Protein AF-A0A8T6XIJ5-F1 (afdb_monomer)

Sequence (70 aa):
MGIMGDILDVTADGGRNGVIVSAISRKANLSHYAVLDKCEKLVEAGLVESVKNDRNRVFMITEKGLQFFQ

Secondary structure (DSSP, 8-state):
--HHHHHHHHHHHHGGG-EEHHHHHHHTT--HHHHHHHHHHHHHTTSEEEEEETTEEEEEE-HHHHHHH-

Structure (mmCI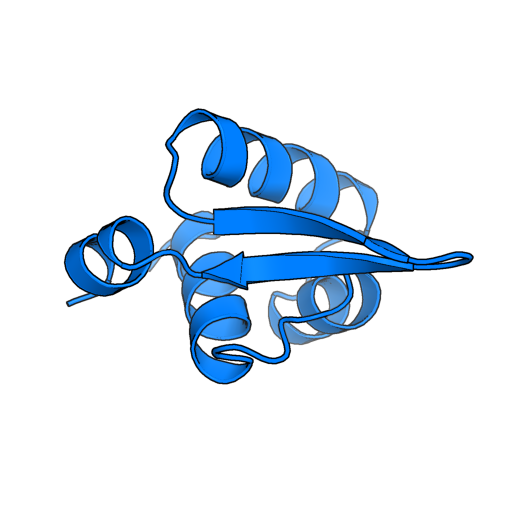F, N/CA/C/O backbone):
data_AF-A0A8T6XIJ5-F1
#
_entry.id   AF-A0A8T6XIJ5-F1
#
loop_
_atom_site.group_PDB
_atom_site.id
_atom_site.type_symbol
_atom_site.label_atom_id
_atom_site.label_alt_id
_atom_site.label_comp_id
_atom_site.label_asym_id
_atom_site.label_entity_id
_atom_site.label_seq_id
_atom_site.pdbx_PDB_ins_code
_atom_site.Cartn_x
_atom_site.Cartn_y
_atom_site.Cartn_z
_atom_site.occupancy
_atom_site.B_iso_or_equiv
_atom_site.auth_seq_id
_atom_site.auth_comp_id
_atom_site.auth_asym_id
_atom_site.auth_atom_id
_atom_site.pdbx_PDB_model_num
ATOM 1 N N . MET A 1 1 ? -6.638 7.598 -11.708 1.00 59.28 1 MET A N 1
ATOM 2 C CA . MET A 1 1 ? -6.163 7.533 -10.312 1.00 59.28 1 MET A CA 1
ATOM 3 C C . MET A 1 1 ? -4.652 7.733 -10.332 1.00 59.28 1 MET A C 1
ATOM 5 O O . MET A 1 1 ? -4.053 7.433 -11.351 1.00 59.28 1 MET A O 1
ATOM 9 N N . GLY A 1 2 ? -4.050 8.368 -9.323 1.00 83.50 2 GLY A N 1
ATOM 10 C CA . GLY A 1 2 ? -2.594 8.582 -9.298 1.00 83.50 2 GLY A CA 1
ATOM 11 C C . GLY A 1 2 ? -1.832 7.345 -8.813 1.00 83.50 2 GLY A C 1
ATOM 12 O O . GLY A 1 2 ? -2.447 6.374 -8.394 1.00 83.50 2 GLY A O 1
ATOM 13 N N . ILE A 1 3 ? -0.503 7.442 -8.746 1.00 85.06 3 ILE A N 1
ATOM 14 C CA . ILE A 1 3 ? 0.426 6.369 -8.330 1.00 85.06 3 ILE A CA 1
ATOM 15 C C . ILE A 1 3 ? -0.020 5.631 -7.047 1.00 85.06 3 ILE A C 1
ATOM 17 O O . ILE A 1 3 ? 0.109 4.416 -6.939 1.00 85.06 3 ILE A O 1
ATOM 21 N N . MET A 1 4 ? -0.552 6.358 -6.057 1.00 86.31 4 MET A N 1
ATOM 22 C CA . MET A 1 4 ? -1.045 5.761 -4.804 1.00 86.31 4 MET A CA 1
ATOM 23 C C . MET A 1 4 ? -2.319 4.936 -5.004 1.00 86.31 4 MET A C 1
ATOM 25 O O . MET A 1 4 ? -2.483 3.917 -4.344 1.00 86.31 4 MET A O 1
ATOM 29 N N . GLY A 1 5 ? -3.197 5.363 -5.914 1.00 85.94 5 GLY A N 1
ATOM 30 C CA . GLY A 1 5 ? -4.388 4.612 -6.300 1.00 85.94 5 GLY A CA 1
ATOM 31 C C . GLY A 1 5 ? -4.026 3.335 -7.049 1.00 85.94 5 GLY A C 1
ATOM 32 O O . GLY A 1 5 ? -4.601 2.302 -6.749 1.00 85.94 5 GLY A O 1
ATOM 33 N N . ASP A 1 6 ? -3.011 3.375 -7.916 1.00 88.25 6 ASP A N 1
ATOM 34 C CA . ASP A 1 6 ? -2.533 2.179 -8.626 1.00 88.25 6 ASP A CA 1
ATOM 35 C C . ASP A 1 6 ? -1.968 1.136 -7.647 1.00 88.25 6 ASP A C 1
ATOM 37 O O . ASP A 1 6 ? -2.212 -0.058 -7.780 1.00 88.25 6 ASP A O 1
ATOM 41 N N . ILE A 1 7 ? -1.239 1.570 -6.612 1.00 87.88 7 ILE A N 1
ATOM 42 C CA . ILE A 1 7 ? -0.755 0.662 -5.561 1.00 87.88 7 ILE A CA 1
ATOM 43 C C . ILE A 1 7 ? -1.920 0.100 -4.738 1.00 87.88 7 ILE A C 1
ATOM 45 O O . ILE A 1 7 ? -1.902 -1.086 -4.410 1.00 87.88 7 ILE A O 1
ATOM 49 N N . LEU A 1 8 ? -2.907 0.936 -4.402 1.00 89.00 8 LEU A N 1
ATOM 50 C CA . LEU A 1 8 ? -4.062 0.537 -3.599 1.00 89.00 8 LEU A CA 1
ATOM 51 C C . LEU A 1 8 ? -4.976 -0.443 -4.350 1.00 89.00 8 LEU A C 1
ATOM 53 O O . LEU A 1 8 ? -5.448 -1.403 -3.754 1.00 89.00 8 LEU A O 1
ATOM 57 N N . ASP A 1 9 ? -5.160 -0.248 -5.656 1.00 90.06 9 ASP A N 1
ATOM 58 C CA . ASP A 1 9 ? -5.880 -1.166 -6.546 1.00 90.06 9 ASP A CA 1
ATOM 59 C C . ASP A 1 9 ? -5.194 -2.538 -6.575 1.00 90.06 9 ASP A C 1
ATOM 61 O O . ASP A 1 9 ? -5.801 -3.581 -6.332 1.00 90.06 9 ASP A O 1
ATOM 65 N N . VAL A 1 10 ? -3.866 -2.541 -6.729 1.00 88.19 10 VAL A N 1
ATOM 66 C CA . VAL A 1 10 ? -3.083 -3.779 -6.716 1.00 88.19 10 VAL A CA 1
ATOM 67 C C . VAL A 1 10 ? -3.160 -4.506 -5.372 1.00 88.19 10 VAL A C 1
ATOM 69 O O . VAL A 1 10 ? -3.193 -5.738 -5.356 1.00 88.19 10 VAL A O 1
ATOM 72 N N . THR A 1 11 ? -3.160 -3.796 -4.240 1.00 88.75 11 THR A N 1
ATOM 73 C CA . THR A 1 11 ? -3.304 -4.439 -2.924 1.00 88.75 11 THR A CA 1
ATOM 74 C C . THR A 1 11 ? -4.741 -4.874 -2.640 1.00 88.75 11 THR A C 1
ATOM 76 O O . THR A 1 11 ? -4.918 -5.894 -1.972 1.00 88.75 11 THR A O 1
ATOM 79 N N . ALA A 1 12 ? -5.747 -4.178 -3.180 1.00 87.44 12 ALA A N 1
ATOM 80 C CA . ALA A 1 12 ? -7.150 -4.588 -3.133 1.00 87.44 12 ALA A CA 1
ATOM 81 C C . ALA A 1 12 ? -7.373 -5.918 -3.866 1.00 87.44 12 ALA A C 1
ATOM 83 O O . ALA A 1 12 ? -7.960 -6.838 -3.296 1.00 87.44 12 ALA A O 1
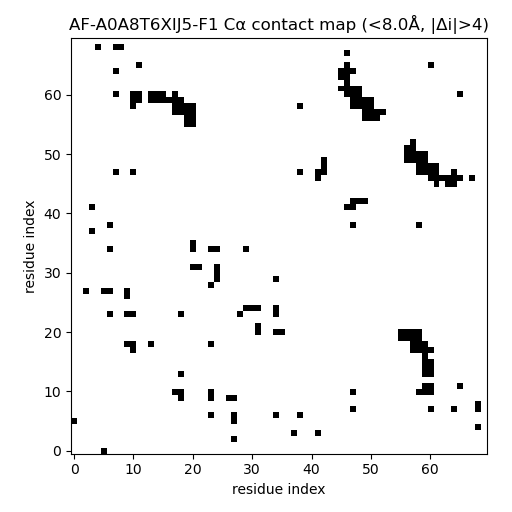ATOM 84 N N . ASP A 1 13 ? -6.794 -6.057 -5.062 1.00 85.50 13 ASP A N 1
ATOM 85 C CA . ASP A 1 13 ? -6.747 -7.295 -5.853 1.00 85.50 13 ASP A CA 1
ATOM 86 C C . ASP A 1 13 ? -6.196 -8.495 -5.059 1.00 85.50 13 ASP A C 1
ATOM 88 O O . ASP A 1 13 ? -6.623 -9.637 -5.237 1.00 85.50 13 ASP A O 1
ATOM 92 N N . GLY A 1 14 ? -5.207 -8.255 -4.190 1.00 80.38 14 GLY A N 1
ATOM 93 C CA . GLY A 1 14 ? -4.597 -9.291 -3.350 1.00 80.38 14 GLY A CA 1
ATOM 94 C C . GLY A 1 14 ? -5.427 -9.688 -2.130 1.00 80.38 14 GLY A C 1
ATOM 95 O O . GLY A 1 14 ? -5.183 -10.746 -1.536 1.00 80.38 14 GLY A O 1
ATOM 96 N N . GLY A 1 15 ? -6.398 -8.856 -1.747 1.00 77.94 15 GLY A N 1
ATOM 97 C CA . GLY A 1 15 ? -7.278 -9.069 -0.604 1.00 77.94 15 GLY A CA 1
ATOM 98 C C . GLY A 1 15 ? -6.533 -9.471 0.675 1.00 77.94 15 GLY A C 1
ATOM 99 O O . GLY A 1 15 ? -5.470 -8.942 1.004 1.00 77.94 15 GLY A O 1
ATOM 100 N N . ARG A 1 16 ? -7.084 -10.460 1.393 1.00 73.81 16 ARG A N 1
ATOM 101 C CA . ARG A 1 16 ? -6.549 -10.962 2.677 1.00 73.81 16 ARG A CA 1
ATOM 102 C C . ARG A 1 16 ? -5.234 -11.738 2.568 1.00 73.81 16 ARG A C 1
ATOM 104 O O . ARG A 1 16 ? -4.584 -11.948 3.582 1.00 73.81 16 ARG A O 1
ATOM 111 N N . ASN A 1 17 ? -4.849 -12.177 1.370 1.00 81.62 17 ASN A N 1
ATOM 112 C CA . ASN A 1 17 ? -3.569 -12.863 1.164 1.00 81.62 17 ASN A CA 1
ATOM 113 C C . ASN A 1 17 ? -2.408 -11.867 1.032 1.00 81.62 17 ASN A C 1
ATOM 115 O O . ASN A 1 17 ? -1.245 -12.247 1.183 1.00 81.62 17 ASN A O 1
ATOM 119 N N . GLY A 1 18 ? -2.734 -10.599 0.756 1.00 86.81 18 GLY A N 1
ATOM 120 C CA . GLY A 1 18 ? -1.776 -9.534 0.526 1.00 86.81 18 GLY A CA 1
ATOM 121 C C . GLY A 1 18 ? -0.942 -9.724 -0.735 1.00 86.81 18 GLY A C 1
ATOM 122 O O . GLY A 1 18 ? -0.990 -10.743 -1.425 1.00 86.81 18 GLY A O 1
ATOM 123 N N . VAL A 1 19 ? -0.156 -8.702 -1.055 1.00 92.06 19 VAL A N 1
ATOM 124 C CA . VAL A 1 19 ? 0.684 -8.675 -2.252 1.00 92.06 19 VAL A CA 1
ATOM 125 C C . VAL A 1 19 ? 2.124 -8.388 -1.864 1.00 92.06 19 VAL A C 1
ATOM 127 O O . VAL A 1 19 ? 2.423 -7.441 -1.137 1.00 92.06 19 VAL A O 1
ATOM 130 N N . ILE A 1 20 ? 3.044 -9.219 -2.353 1.00 92.75 20 ILE A N 1
ATOM 131 C CA . ILE A 1 20 ? 4.477 -8.985 -2.170 1.00 92.75 20 ILE A CA 1
ATOM 132 C C . ILE A 1 20 ? 4.913 -7.728 -2.926 1.00 92.75 20 ILE A C 1
ATOM 134 O O . ILE A 1 20 ? 4.482 -7.481 -4.054 1.00 92.75 20 ILE A O 1
ATOM 138 N N . VAL A 1 21 ? 5.848 -6.977 -2.349 1.00 91.69 21 VAL A N 1
ATOM 139 C CA . VAL A 1 21 ? 6.377 -5.730 -2.934 1.00 91.69 21 VAL A CA 1
ATOM 140 C C . VAL A 1 21 ? 6.833 -5.871 -4.397 1.00 91.69 21 VAL A C 1
ATOM 142 O O . VAL A 1 21 ? 6.625 -4.971 -5.208 1.00 91.69 21 VAL A O 1
ATOM 145 N N . SER A 1 22 ? 7.402 -7.020 -4.782 1.00 90.69 22 SER A N 1
ATOM 146 C CA . SER A 1 22 ? 7.866 -7.266 -6.155 1.00 90.69 22 SER A CA 1
ATOM 147 C C . SER A 1 22 ? 6.728 -7.476 -7.159 1.00 90.69 22 SER A C 1
ATOM 149 O O . SER A 1 22 ? 6.918 -7.265 -8.356 1.00 90.69 22 SER A O 1
ATOM 151 N N . ALA A 1 23 ? 5.551 -7.907 -6.706 1.00 91.19 23 ALA A N 1
ATOM 152 C CA . ALA A 1 23 ? 4.356 -7.986 -7.537 1.00 91.19 23 ALA A CA 1
ATOM 153 C C . ALA A 1 23 ? 3.713 -6.599 -7.687 1.00 91.19 23 ALA A C 1
ATOM 155 O O . ALA A 1 23 ? 3.352 -6.231 -8.802 1.00 91.19 23 ALA A O 1
ATOM 156 N N . ILE A 1 24 ? 3.681 -5.800 -6.613 1.00 92.12 24 ILE A N 1
ATOM 157 C CA . ILE A 1 24 ? 3.213 -4.404 -6.655 1.00 92.12 24 ILE A CA 1
ATOM 158 C C . ILE A 1 24 ? 4.074 -3.578 -7.613 1.00 92.12 24 ILE A C 1
ATOM 160 O O . ILE A 1 24 ? 3.547 -2.930 -8.505 1.00 92.12 24 ILE A O 1
ATOM 164 N N . SER A 1 25 ? 5.401 -3.674 -7.499 1.00 93.12 25 SER A N 1
ATOM 165 C CA . SER A 1 25 ? 6.357 -3.003 -8.393 1.00 93.12 25 SER A CA 1
ATOM 166 C C . SER A 1 25 ? 6.108 -3.305 -9.871 1.00 93.12 25 SER A C 1
ATOM 168 O O . SER A 1 25 ? 6.095 -2.384 -10.685 1.00 93.12 25 SER A O 1
ATOM 170 N N . ARG A 1 26 ? 5.835 -4.569 -10.212 1.00 92.44 26 ARG A N 1
ATOM 171 C CA . ARG A 1 26 ? 5.527 -4.976 -11.589 1.00 92.44 26 ARG A CA 1
ATOM 172 C C . ARG A 1 26 ? 4.170 -4.467 -12.071 1.00 92.44 26 ARG A C 1
ATOM 174 O O . ARG A 1 26 ? 4.091 -3.989 -13.194 1.00 92.44 26 ARG A O 1
ATOM 181 N N . LYS A 1 27 ? 3.123 -4.566 -11.246 1.00 90.56 27 LYS A N 1
ATOM 182 C CA . LYS A 1 27 ? 1.764 -4.146 -11.625 1.00 90.56 27 LYS A CA 1
ATOM 183 C C . LYS A 1 27 ? 1.609 -2.620 -11.686 1.00 90.56 27 LYS A C 1
ATOM 185 O O . LYS A 1 27 ? 1.030 -2.119 -12.637 1.00 90.56 27 LYS A O 1
ATOM 190 N N . ALA A 1 28 ? 2.174 -1.888 -10.724 1.00 89.12 28 ALA A N 1
ATOM 191 C CA . ALA A 1 28 ? 2.141 -0.423 -10.681 1.00 89.12 28 ALA A CA 1
ATOM 192 C C . ALA A 1 28 ? 3.195 0.236 -11.594 1.00 89.12 28 ALA A C 1
ATOM 194 O O . ALA A 1 28 ? 3.231 1.457 -11.704 1.00 89.12 28 ALA A O 1
ATOM 195 N N . ASN A 1 29 ? 4.070 -0.556 -12.231 1.00 91.38 29 ASN A N 1
ATOM 196 C CA . ASN A 1 29 ? 5.171 -0.086 -13.077 1.00 91.38 29 ASN A CA 1
ATOM 197 C C . ASN A 1 29 ? 6.103 0.920 -12.365 1.00 91.38 29 ASN A C 1
ATOM 199 O O . ASN A 1 29 ? 6.459 1.975 -12.890 1.00 91.38 29 ASN A O 1
ATOM 203 N N . LEU A 1 30 ? 6.495 0.588 -11.134 1.00 91.88 30 LEU A N 1
ATOM 204 C CA . LEU A 1 30 ? 7.348 1.418 -10.283 1.00 91.88 30 LEU A CA 1
ATOM 205 C C . LEU A 1 30 ? 8.579 0.639 -9.844 1.00 91.88 30 LEU A C 1
ATOM 207 O O . LEU A 1 30 ? 8.534 -0.578 -9.661 1.00 91.88 30 LEU A O 1
ATOM 211 N N . SER A 1 31 ? 9.678 1.348 -9.593 1.00 93.75 31 SER A N 1
ATOM 212 C CA . SER A 1 31 ? 10.855 0.730 -8.990 1.00 93.75 31 SER A CA 1
ATOM 213 C C . SER A 1 31 ? 10.544 0.226 -7.578 1.00 93.75 31 SER A C 1
ATOM 215 O O . SER A 1 31 ? 9.685 0.760 -6.874 1.00 93.75 31 SER A O 1
ATOM 217 N N . HIS A 1 32 ? 11.276 -0.797 -7.141 1.00 90.50 32 HIS A N 1
ATOM 218 C CA . HIS A 1 32 ? 11.076 -1.422 -5.833 1.00 90.50 32 HIS A CA 1
ATOM 219 C C . HIS A 1 32 ? 11.102 -0.410 -4.674 1.00 90.50 32 HIS A C 1
ATOM 221 O O . HIS A 1 32 ? 10.224 -0.427 -3.816 1.00 90.50 32 HIS A O 1
ATOM 227 N N . TYR A 1 33 ? 12.075 0.506 -4.673 1.00 91.94 33 TYR A N 1
ATOM 228 C CA . TYR A 1 33 ? 12.190 1.541 -3.642 1.00 91.94 33 TYR A CA 1
ATOM 229 C C . TYR A 1 33 ? 11.065 2.576 -3.708 1.00 91.94 33 TYR A C 1
ATOM 231 O O . TYR A 1 33 ? 10.590 3.013 -2.664 1.00 91.94 33 TYR A O 1
ATOM 239 N N . ALA A 1 34 ? 10.603 2.936 -4.911 1.00 93.31 34 ALA A N 1
ATOM 240 C CA . ALA A 1 34 ? 9.460 3.831 -5.056 1.00 93.31 34 ALA A CA 1
ATOM 241 C C . ALA A 1 34 ? 8.187 3.194 -4.484 1.00 93.31 34 ALA A C 1
ATOM 243 O O . ALA A 1 34 ? 7.436 3.867 -3.786 1.00 93.31 34 ALA A O 1
ATOM 244 N N . VAL A 1 35 ? 7.972 1.894 -4.714 1.00 93.38 35 VAL A N 1
ATOM 245 C CA . VAL A 1 35 ? 6.864 1.164 -4.085 1.00 93.38 35 VAL A CA 1
ATOM 246 C C . VAL A 1 35 ? 7.009 1.136 -2.570 1.00 93.38 35 VAL A C 1
ATOM 248 O O . VAL A 1 35 ? 6.031 1.406 -1.889 1.00 93.38 35 VAL A O 1
ATOM 251 N N . LEU A 1 36 ? 8.198 0.859 -2.029 1.00 92.81 36 LEU A N 1
ATOM 252 C CA . LEU A 1 36 ? 8.404 0.833 -0.577 1.00 92.81 36 LEU A CA 1
ATOM 253 C C . LEU A 1 36 ? 8.051 2.171 0.089 1.00 92.81 36 LEU A C 1
ATOM 255 O O . LEU A 1 36 ? 7.246 2.167 1.014 1.00 92.81 36 LEU A O 1
ATOM 259 N N . ASP A 1 37 ? 8.572 3.294 -0.418 1.00 94.44 37 ASP A N 1
ATOM 260 C CA . ASP A 1 37 ? 8.262 4.642 0.099 1.00 94.44 37 ASP A CA 1
ATOM 261 C C . ASP A 1 37 ? 6.754 4.939 0.068 1.00 94.44 37 ASP A C 1
ATOM 263 O O . ASP A 1 37 ? 6.187 5.525 0.98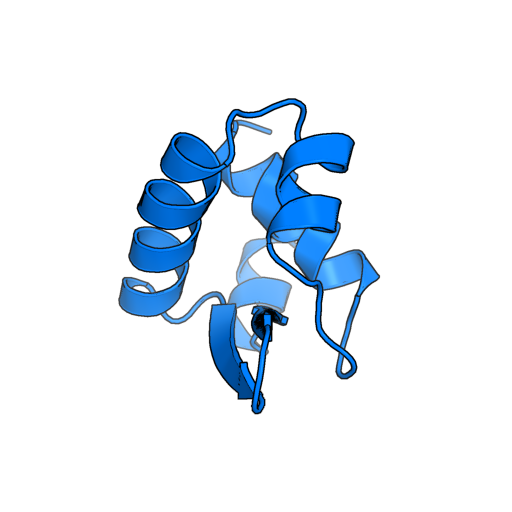9 1.00 94.44 37 ASP A O 1
ATOM 267 N N . LYS A 1 38 ? 6.080 4.534 -1.010 1.00 93.50 38 LYS A N 1
ATOM 268 C CA . LYS A 1 38 ? 4.650 4.795 -1.201 1.00 93.50 38 LYS A CA 1
ATOM 269 C C . LYS A 1 38 ? 3.787 3.877 -0.339 1.00 93.50 38 LYS A C 1
ATOM 271 O O . LYS A 1 38 ? 2.847 4.348 0.293 1.00 93.50 38 LYS A O 1
ATOM 276 N N . CYS A 1 39 ? 4.125 2.594 -0.256 1.00 93.50 39 CYS A N 1
ATOM 277 C CA . CYS A 1 39 ? 3.460 1.653 0.633 1.00 93.50 39 CYS A CA 1
ATOM 278 C C . CYS A 1 39 ? 3.640 2.046 2.103 1.00 93.50 39 CYS A C 1
ATOM 280 O O . CYS A 1 39 ? 2.685 1.924 2.857 1.00 93.50 39 CYS A O 1
ATOM 282 N N . GLU A 1 40 ? 4.799 2.567 2.517 1.00 94.38 40 GLU A N 1
A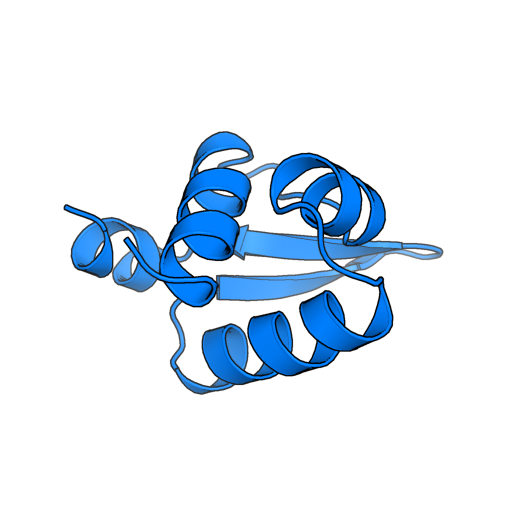TOM 283 C CA . GLU A 1 40 ? 4.986 3.081 3.883 1.00 94.38 40 GLU A CA 1
ATOM 284 C C . GLU A 1 40 ? 4.050 4.250 4.192 1.00 94.38 40 GLU A C 1
ATOM 286 O O . GLU A 1 40 ? 3.372 4.219 5.213 1.00 94.38 40 GLU A O 1
ATOM 291 N N . LYS A 1 41 ? 3.883 5.198 3.266 1.00 94.75 41 LYS A N 1
ATOM 292 C CA . LYS A 1 41 ? 2.892 6.282 3.409 1.00 94.75 41 LYS A CA 1
ATOM 293 C C . LYS A 1 41 ? 1.456 5.765 3.513 1.00 94.75 41 LYS A C 1
ATOM 295 O O . LYS A 1 41 ? 0.652 6.315 4.260 1.00 94.75 41 LYS A O 1
ATOM 300 N N . LEU A 1 42 ? 1.115 4.708 2.773 1.00 93.12 42 LEU A N 1
ATOM 301 C CA . LEU A 1 42 ? -0.200 4.067 2.877 1.00 93.12 42 LEU A CA 1
ATOM 302 C C . LEU A 1 42 ? -0.378 3.334 4.219 1.00 93.12 42 LEU A C 1
ATOM 304 O O . LEU A 1 42 ? -1.491 3.318 4.745 1.00 93.12 42 LEU A O 1
ATOM 308 N N . VAL A 1 43 ? 0.696 2.762 4.777 1.00 95.06 43 VAL A N 1
ATOM 309 C CA . VAL A 1 43 ? 0.700 2.165 6.124 1.00 95.06 43 VAL A CA 1
ATOM 310 C C . VAL A 1 43 ? 0.499 3.236 7.188 1.00 95.06 43 VAL A C 1
ATOM 312 O O . VAL A 1 43 ? -0.373 3.088 8.038 1.00 95.06 43 VAL A O 1
ATOM 315 N N . GLU A 1 44 ? 1.233 4.346 7.112 1.00 95.88 44 GLU A N 1
ATOM 316 C CA . GLU A 1 44 ? 1.073 5.493 8.016 1.00 95.88 44 GLU A CA 1
ATOM 317 C C . GLU A 1 44 ? -0.347 6.075 7.958 1.00 95.88 44 GLU A C 1
ATOM 319 O O . GLU A 1 44 ? -0.922 6.442 8.981 1.00 95.88 44 GLU A O 1
ATOM 324 N N . ALA A 1 45 ? -0.955 6.102 6.768 1.00 93.88 45 ALA A N 1
ATOM 325 C CA . ALA A 1 45 ? -2.341 6.519 6.581 1.00 93.88 45 ALA A CA 1
ATOM 326 C C . ALA A 1 45 ? -3.377 5.472 7.050 1.00 93.88 45 ALA A C 1
ATOM 328 O O . ALA A 1 45 ? -4.578 5.768 7.078 1.00 93.88 45 ALA A O 1
ATOM 329 N N . GLY A 1 46 ? -2.952 4.257 7.409 1.00 94.38 46 GLY A N 1
ATOM 330 C CA . GLY A 1 46 ? -3.816 3.142 7.807 1.00 94.38 46 GLY A CA 1
ATOM 331 C C . GLY A 1 46 ? -4.650 2.551 6.666 1.00 94.38 46 GLY A C 1
ATOM 332 O O . GLY A 1 46 ? -5.685 1.940 6.924 1.00 94.38 46 GLY A O 1
ATOM 333 N N . LEU A 1 47 ? -4.253 2.770 5.408 1.00 93.19 47 LEU A N 1
ATOM 334 C CA . LEU A 1 47 ? -4.953 2.265 4.216 1.00 93.19 47 LEU A CA 1
ATOM 335 C C . LEU A 1 47 ? -4.471 0.867 3.807 1.00 93.19 47 LEU A C 1
ATOM 337 O O . LEU A 1 47 ? -5.210 0.101 3.192 1.00 93.19 47 LEU A O 1
ATOM 341 N N . VAL A 1 48 ? -3.236 0.524 4.163 1.00 93.56 48 VAL A N 1
ATOM 342 C CA . VAL A 1 48 ? -2.678 -0.822 4.005 1.00 93.56 48 VAL A CA 1
ATOM 343 C C . VAL A 1 48 ? -1.920 -1.214 5.270 1.00 93.56 48 VAL A C 1
ATOM 345 O O . VAL A 1 48 ? -1.452 -0.362 6.015 1.00 93.56 48 VAL A O 1
ATOM 348 N N . GLU A 1 49 ? -1.758 -2.505 5.501 1.00 94.56 49 GLU A N 1
ATOM 349 C CA . GLU A 1 49 ? -0.900 -3.068 6.539 1.00 94.56 49 GLU A CA 1
ATOM 350 C C . GLU A 1 49 ? 0.301 -3.752 5.900 1.00 94.56 49 GLU A C 1
ATOM 352 O O . GLU A 1 49 ? 0.193 -4.324 4.814 1.00 94.56 49 GLU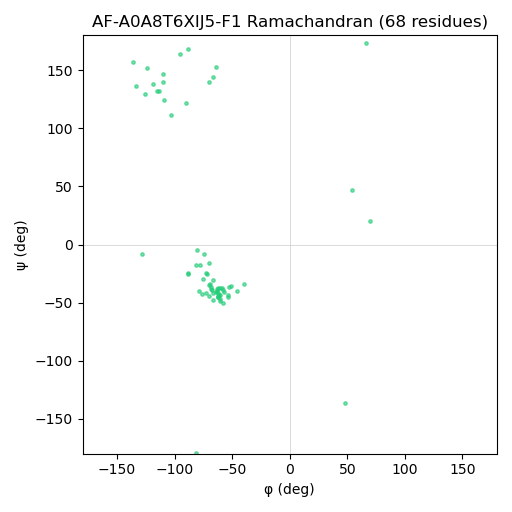 A O 1
ATOM 357 N N . SER A 1 50 ? 1.452 -3.720 6.574 1.00 92.81 50 SER A N 1
ATOM 358 C CA . SER A 1 50 ? 2.629 -4.470 6.138 1.00 92.81 50 SER A CA 1
ATOM 359 C C . SER A 1 50 ? 2.903 -5.637 7.071 1.00 92.81 50 SER A C 1
ATOM 361 O O . SER A 1 50 ? 3.122 -5.432 8.264 1.00 92.81 50 SER A O 1
ATOM 363 N N . VAL A 1 51 ? 2.972 -6.840 6.512 1.00 90.50 51 VAL A N 1
ATOM 364 C CA . VAL A 1 51 ? 3.357 -8.056 7.227 1.00 90.50 51 VAL A CA 1
ATOM 365 C C . VAL A 1 51 ? 4.686 -8.547 6.681 1.00 90.50 51 VAL A C 1
ATOM 367 O O . VAL A 1 51 ? 4.912 -8.613 5.469 1.00 90.50 51 VAL A O 1
ATOM 370 N N . LYS A 1 52 ? 5.604 -8.857 7.593 1.00 86.50 52 LYS A N 1
ATOM 371 C CA . LYS A 1 52 ? 6.919 -9.387 7.257 1.00 86.50 52 LYS A CA 1
ATOM 372 C C . LYS A 1 52 ? 6.918 -10.887 7.528 1.00 86.50 52 LYS A C 1
ATOM 374 O O . LYS A 1 52 ? 6.877 -11.298 8.680 1.00 86.50 52 LYS A O 1
ATOM 379 N N . ASN A 1 53 ? 6.998 -11.677 6.463 1.00 79.00 53 ASN A N 1
ATOM 380 C CA . ASN A 1 53 ? 7.273 -13.111 6.543 1.00 79.00 53 ASN A CA 1
ATOM 381 C C . ASN A 1 53 ? 8.782 -13.329 6.335 1.00 79.00 53 ASN A C 1
ATOM 383 O O . ASN A 1 53 ? 9.452 -12.431 5.823 1.00 79.00 53 ASN A O 1
ATOM 387 N N . ASP A 1 54 ? 9.314 -14.509 6.680 1.00 76.00 54 ASP A N 1
ATOM 388 C CA . ASP A 1 54 ? 10.760 -14.824 6.762 1.00 76.00 54 ASP A CA 1
ATOM 389 C C . ASP A 1 54 ? 11.658 -14.221 5.666 1.00 76.00 54 ASP A C 1
ATOM 391 O O . ASP A 1 54 ? 12.808 -13.871 5.927 1.00 76.00 54 ASP A O 1
ATOM 395 N N . ARG A 1 55 ? 11.157 -14.083 4.428 1.00 78.06 55 ARG A N 1
ATOM 396 C CA . ARG A 1 55 ? 11.908 -13.492 3.303 1.00 78.06 55 ARG A CA 1
ATOM 397 C C . ARG A 1 55 ? 11.195 -12.372 2.549 1.00 78.06 55 ARG A C 1
ATOM 399 O O . ARG A 1 55 ? 11.818 -11.744 1.701 1.00 78.06 55 ARG A O 1
ATOM 406 N N . ASN A 1 56 ? 9.917 -12.112 2.825 1.00 83.44 56 ASN A N 1
ATOM 407 C CA . ASN A 1 56 ? 9.094 -11.228 1.998 1.00 83.44 56 ASN A CA 1
ATOM 408 C C . ASN A 1 56 ? 8.307 -10.231 2.850 1.00 83.44 56 ASN A C 1
ATOM 410 O O . ASN A 1 56 ? 7.687 -10.603 3.844 1.00 83.44 56 ASN A O 1
ATOM 414 N N . ARG A 1 57 ? 8.279 -8.969 2.405 1.00 88.88 57 ARG A N 1
ATOM 415 C CA . ARG A 1 57 ? 7.328 -7.964 2.890 1.00 88.88 57 ARG A CA 1
ATOM 416 C C . ARG A 1 57 ? 6.080 -8.016 2.012 1.00 88.88 57 ARG A C 1
ATOM 418 O O . ARG A 1 57 ? 6.171 -7.867 0.789 1.00 88.88 57 ARG A O 1
ATOM 425 N N . VAL A 1 58 ? 4.947 -8.262 2.650 1.00 91.81 58 VAL A N 1
ATOM 426 C CA . VAL A 1 58 ? 3.620 -8.350 2.045 1.00 91.81 58 VAL A CA 1
ATOM 427 C C . VAL A 1 58 ? 2.817 -7.138 2.499 1.00 91.81 58 VAL A C 1
ATOM 429 O O . VAL A 1 58 ? 2.914 -6.747 3.662 1.00 91.81 58 VAL A O 1
ATOM 432 N N . PHE A 1 59 ? 2.037 -6.547 1.597 1.00 93.81 59 PHE A N 1
ATOM 433 C CA . PHE A 1 59 ? 1.112 -5.465 1.918 1.00 93.81 59 PHE A CA 1
ATOM 434 C C . PHE A 1 59 ? -0.332 -5.912 1.695 1.00 93.81 59 PHE A C 1
ATOM 436 O O . PHE A 1 59 ? -0.643 -6.492 0.655 1.00 93.81 59 PHE A O 1
ATOM 443 N N . MET A 1 60 ? -1.197 -5.654 2.669 1.00 93.31 60 MET A N 1
ATOM 444 C CA . MET A 1 60 ? -2.617 -6.017 2.657 1.00 93.31 60 MET A CA 1
ATOM 445 C C . MET A 1 60 ? -3.459 -4.754 2.746 1.00 93.31 60 MET A C 1
ATOM 447 O O . MET A 1 60 ? -3.127 -3.862 3.519 1.00 93.31 60 MET A O 1
ATOM 451 N N . ILE A 1 61 ? -4.538 -4.659 1.973 1.00 92.62 61 ILE A N 1
ATOM 452 C CA . ILE A 1 61 ? -5.472 -3.541 2.118 1.00 92.62 61 ILE A CA 1
ATOM 453 C C . ILE A 1 61 ? -6.246 -3.661 3.437 1.00 92.62 61 ILE A C 1
ATOM 455 O O . ILE A 1 61 ? -6.638 -4.760 3.831 1.00 92.62 61 ILE A O 1
ATOM 459 N N . THR A 1 62 ? -6.468 -2.539 4.122 1.00 92.88 62 THR A N 1
ATOM 460 C CA . THR A 1 62 ? -7.335 -2.494 5.310 1.00 92.88 62 THR A CA 1
ATOM 461 C C . THR A 1 62 ? -8.786 -2.238 4.911 1.00 92.88 62 THR A C 1
ATOM 463 O O . THR A 1 62 ? -9.074 -1.822 3.788 1.00 92.88 62 THR A O 1
ATOM 466 N N . GLU A 1 63 ? -9.724 -2.400 5.845 1.00 90.94 63 GLU A N 1
ATOM 467 C CA . GLU A 1 63 ? -11.115 -1.971 5.628 1.00 90.94 63 GLU A CA 1
ATOM 468 C C . GLU A 1 63 ? -11.207 -0.470 5.309 1.00 90.94 63 GLU A C 1
ATOM 470 O O . GLU A 1 63 ? -11.942 -0.067 4.410 1.00 90.94 63 GLU A O 1
ATOM 475 N N . LYS A 1 64 ? -10.390 0.355 5.977 1.00 92.88 64 LYS A N 1
ATOM 476 C CA . LYS A 1 64 ? -10.273 1.790 5.685 1.00 92.88 64 LYS A CA 1
ATOM 477 C C . LYS A 1 64 ? -9.747 2.037 4.267 1.00 92.88 64 LYS A C 1
ATOM 479 O O . LYS A 1 64 ? -10.243 2.925 3.581 1.00 92.88 64 LYS A O 1
ATOM 484 N N . GLY A 1 65 ? -8.756 1.262 3.824 1.00 90.69 65 GLY A N 1
ATOM 485 C CA . GLY A 1 65 ? -8.232 1.314 2.458 1.00 90.69 65 GLY A CA 1
ATOM 486 C C . GLY A 1 65 ? -9.289 0.984 1.410 1.00 90.69 65 GLY A C 1
ATOM 487 O O . GLY A 1 65 ? -9.412 1.703 0.424 1.00 90.69 65 GLY A O 1
ATOM 488 N N . LEU A 1 66 ? -10.096 -0.050 1.659 1.00 88.56 66 LEU A N 1
ATOM 489 C CA . LEU A 1 66 ? -11.214 -0.431 0.792 1.00 88.56 66 LEU A CA 1
ATOM 490 C C . LEU A 1 66 ? -12.269 0.679 0.694 1.00 88.56 66 LEU A C 1
ATOM 492 O O . LEU A 1 66 ? -12.714 0.995 -0.404 1.00 88.56 66 LEU A O 1
ATOM 496 N N . GLN A 1 67 ? -12.633 1.301 1.819 1.00 88.00 67 GLN A N 1
ATOM 497 C CA . GLN A 1 67 ? -13.578 2.427 1.839 1.00 88.00 67 GLN A CA 1
ATOM 498 C C . GLN A 1 67 ? -13.0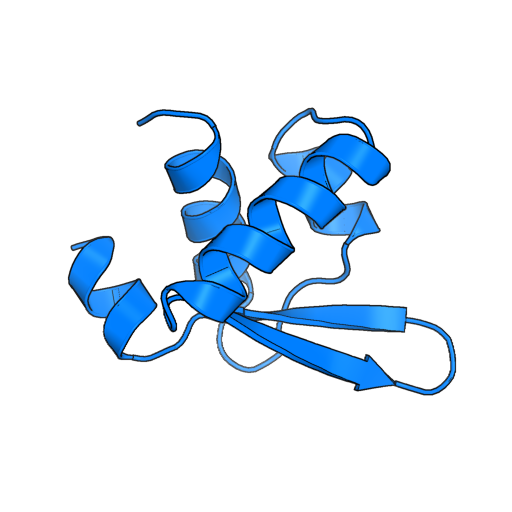33 3.687 1.163 1.00 88.00 67 GLN A C 1
ATOM 500 O O . GLN A 1 67 ? -13.807 4.469 0.632 1.00 88.00 67 GLN A O 1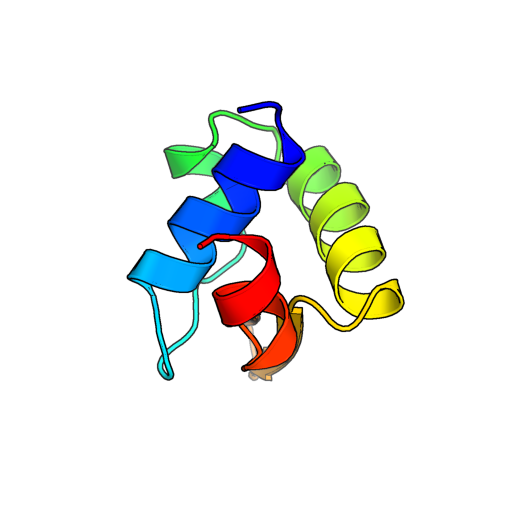
ATOM 505 N N . PHE A 1 68 ? -11.717 3.902 1.195 1.00 84.44 68 PHE A N 1
ATOM 506 C CA . PHE A 1 68 ? -11.074 5.018 0.501 1.00 84.44 68 PHE A CA 1
ATOM 507 C C . PHE A 1 68 ? -11.048 4.826 -1.024 1.00 84.44 68 PHE A C 1
ATOM 509 O O . PHE A 1 68 ? -10.938 5.801 -1.763 1.00 84.44 68 PHE A O 1
ATOM 516 N N . PHE A 1 69 ? -11.090 3.5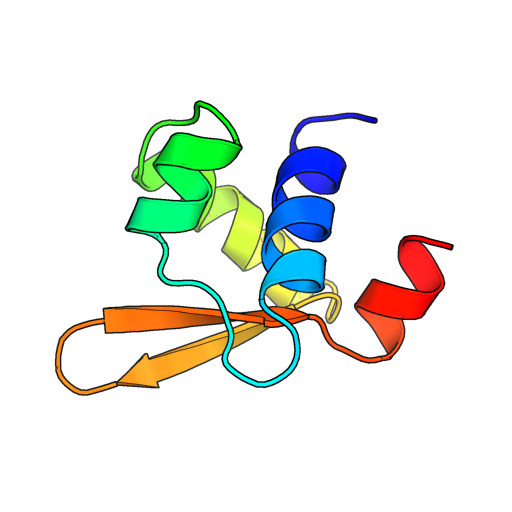73 -1.484 1.00 72.56 69 PHE A N 1
ATOM 517 C CA . PHE A 1 69 ? -11.045 3.214 -2.900 1.00 72.56 69 PHE A CA 1
ATOM 518 C C . PHE A 1 69 ? -12.430 3.170 -3.575 1.00 72.56 69 PHE A C 1
ATOM 520 O O . PHE A 1 69 ? -12.494 3.319 -4.795 1.00 72.56 69 PHE A O 1
ATOM 527 N N . GLN A 1 70 ? -13.511 2.957 -2.810 1.00 65.75 70 GLN A N 1
ATOM 528 C CA . GLN A 1 70 ? -14.901 3.067 -3.291 1.00 65.75 70 GLN A CA 1
ATOM 529 C C . GLN A 1 70 ? -15.303 4.516 -3.574 1.00 65.75 70 GLN A C 1
ATOM 531 O O . GLN A 1 70 ? -16.051 4.708 -4.559 1.00 65.75 70 GLN A O 1
#

Solvent-accessible surface area (backbone atoms only — not comparable to full-atom values): 3877 Å² total; per-residue (Å²): 127,56,77,70,47,4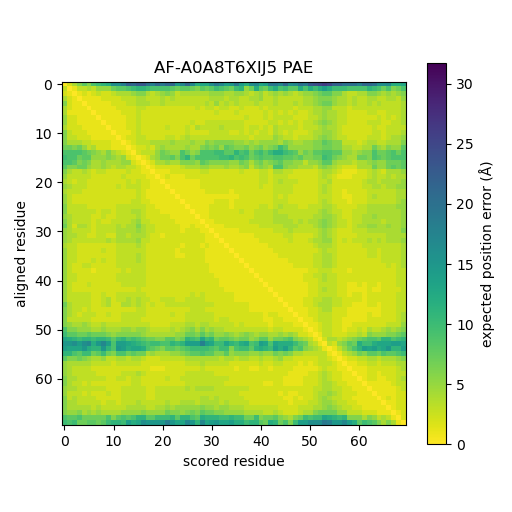5,48,48,51,52,18,51,77,32,36,96,79,27,32,42,54,75,56,46,16,63,75,54,71,41,55,64,66,59,41,50,62,52,49,49,54,32,36,78,71,51,29,27,45,78,48,78,53,102,88,47,54,28,33,24,47,32,74,61,26,53,64,72,71,110

Radius of gyration: 10.57 Å; Cα contacts (8 Å, |Δi|>4): 102; chains: 1; bounding box: 27×23×21 Å

pLDDT: mean 88.54, std 6.91, range [59.28, 95.88]

Foldseek 3Di:
DDLLLQLLVQQVVCAPVFDWLVSSCVRSVHDSVVSVVSLVVCVVVVQWDWDDDPDTIGIHGDPVVVVVND

Mean predicted aligned error: 3.65 Å

Nearest PDB structures (foldseek):
  3ov8-assembly1_A  TM=8.600E-01  e=7.636E-05  Archaeoglobus fulgidus
  4hw0-assembly2_B  TM=7.938E-01  e=1.483E-04  Saccharolobus solfataricus P2
  4a6d-assembly1_A  TM=8.649E-01  e=9.512E-04  Homo sapiens
  6j05-assembly1_A  TM=8.670E-01  e=4.378E-03  Acidithiobacillus ferrooxidans
  6j05-assembly1_B  TM=8.622E-01  e=1.185E-02  Acidithiobacillus ferrooxidans